Protein AF-A0A0N4XBX4-F1 (afdb_monomer_lite)

Sequence (163 aa):
MTNAFLPALDTFTIPQGIEALGGVIHEIDYRSVRGVTWKLLPQHIQHAVDSEFIAHLPVVFFVLIIVERAVLIVHERENGSIAILDSHSHVQGKKGAVIAISHIANLRQFCSFICQNLFSEVYKMAPEQMLFEISCIQYCGPEKSNEVETNTVKAHVRSQPSF

Organism: Haemonchus placei (NCBI:txid6290)

Secondary structure (DSSP, 8-state):
-----PPP-----HHHHHHTTTTSEEEEEEEEEES-HHHHHHHHHHHHHT-GGGTT-SEEEEEEEETTEEEEEEEESSS-EEEEEE-S-BTTTTB--EEEEEEGGGHHHHHHHHHHHT-GGGGGS-TTT-EEEEEEEEE--SS--S------------PPPP-

Structure (mmCIF, N/CA/C/O backbone):
data_AF-A0A0N4XBX4-F1
#
_entry.id   AF-A0A0N4XBX4-F1
#
loop_
_atom_site.group_PDB
_atom_site.id
_atom_site.type_symbol
_atom_site.label_atom_id
_atom_site.label_alt_id
_atom_site.label_comp_id
_atom_site.label_asym_id
_atom_site.label_entity_id
_atom_site.label_seq_id
_atom_site.pdbx_PDB_ins_code
_atom_site.Cartn_x
_atom_site.Cartn_y
_atom_site.Cartn_z
_atom_site.occupancy
_atom_site.B_iso_or_equiv
_atom_site.auth_seq_id
_atom_site.auth_comp_id
_atom_site.auth_asym_id
_atom_site.auth_atom_id
_atom_site.pdbx_PDB_model_num
ATOM 1 N N . MET A 1 1 ? 4.148 -29.306 -33.749 1.00 37.16 1 MET A N 1
ATOM 2 C CA . MET A 1 1 ? 4.742 -28.023 -33.325 1.00 37.16 1 MET A CA 1
ATOM 3 C C . MET A 1 1 ? 3.887 -27.504 -32.195 1.00 37.16 1 MET A C 1
ATOM 5 O O . MET A 1 1 ? 2.670 -27.529 -32.298 1.00 37.16 1 MET A O 1
ATOM 9 N N . THR A 1 2 ? 4.540 -27.245 -31.076 1.00 36.84 2 THR A N 1
ATOM 10 C CA . THR A 1 2 ? 3.990 -27.067 -29.734 1.00 36.84 2 THR A CA 1
ATOM 11 C C . THR A 1 2 ? 3.118 -25.822 -29.631 1.00 36.84 2 THR A C 1
ATOM 13 O O . THR A 1 2 ? 3.599 -24.721 -29.889 1.00 36.84 2 THR A O 1
ATOM 16 N N . ASN A 1 3 ? 1.863 -26.007 -29.208 1.00 36.12 3 ASN A N 1
ATOM 17 C CA . ASN A 1 3 ? 1.038 -24.938 -28.651 1.00 36.12 3 ASN A CA 1
ATOM 18 C C . ASN A 1 3 ? 1.809 -24.321 -27.484 1.00 36.12 3 ASN A C 1
ATOM 20 O O . ASN A 1 3 ? 1.992 -24.965 -26.451 1.00 36.12 3 ASN A O 1
ATOM 24 N N . ALA A 1 4 ? 2.297 -23.099 -27.667 1.00 42.34 4 ALA A N 1
ATOM 25 C CA . ALA A 1 4 ? 2.757 -22.292 -26.558 1.00 42.34 4 ALA A CA 1
ATOM 26 C C . ALA A 1 4 ? 1.532 -22.026 -25.675 1.00 42.34 4 ALA A C 1
ATOM 28 O O . ALA A 1 4 ? 0.648 -21.258 -26.049 1.00 42.34 4 ALA A O 1
ATOM 29 N N . PHE A 1 5 ? 1.454 -22.713 -24.536 1.00 40.16 5 PHE A N 1
ATOM 30 C CA . PHE A 1 5 ? 0.641 -22.261 -23.415 1.00 40.16 5 PHE A CA 1
ATOM 31 C C . PHE A 1 5 ? 1.188 -20.883 -23.031 1.00 40.16 5 PHE A C 1
ATOM 33 O O . PHE A 1 5 ? 2.203 -20.778 -22.347 1.00 40.16 5 PHE A O 1
ATOM 40 N N . LEU A 1 6 ? 0.560 -19.825 -23.536 1.00 37.94 6 LEU A N 1
ATOM 41 C CA . LEU A 1 6 ? 0.585 -18.543 -22.854 1.00 37.94 6 LEU A CA 1
ATOM 42 C C . LEU A 1 6 ? -0.211 -18.785 -21.566 1.00 37.94 6 LEU A C 1
ATOM 44 O O . LEU A 1 6 ? -1.384 -19.151 -21.679 1.00 37.94 6 LEU A O 1
ATOM 48 N N . PRO A 1 7 ? 0.380 -18.668 -20.362 1.00 39.28 7 PRO A N 1
ATOM 49 C CA . PRO A 1 7 ? -0.444 -18.548 -19.172 1.00 39.28 7 PRO A CA 1
ATOM 50 C C . PRO A 1 7 ? -1.370 -17.362 -19.437 1.00 39.28 7 PRO A C 1
ATOM 52 O O . PRO A 1 7 ? -0.896 -16.287 -19.819 1.00 39.28 7 PRO A O 1
ATOM 55 N N . ALA A 1 8 ? -2.681 -17.571 -19.334 1.00 44.62 8 ALA A N 1
ATOM 56 C CA . ALA A 1 8 ? -3.595 -16.448 -19.280 1.00 44.62 8 ALA A CA 1
ATOM 57 C C . ALA A 1 8 ? -3.096 -15.521 -18.162 1.00 44.62 8 ALA A C 1
ATOM 59 O O . ALA A 1 8 ? -2.683 -15.997 -17.102 1.00 44.62 8 ALA A O 1
ATOM 60 N N . LEU A 1 9 ? -3.055 -14.218 -18.431 1.00 47.28 9 LEU A N 1
ATOM 61 C CA . LEU A 1 9 ? -2.848 -13.190 -17.416 1.00 47.28 9 LEU A CA 1
ATOM 62 C C . LEU A 1 9 ? -4.064 -13.219 -16.474 1.00 47.28 9 LEU A C 1
ATOM 64 O O . LEU A 1 9 ? -4.951 -12.379 -16.577 1.00 47.28 9 LEU A O 1
ATOM 68 N N . ASP A 1 10 ? -4.135 -14.223 -15.600 1.00 53.53 10 ASP A N 1
ATOM 69 C CA . ASP A 1 10 ? -5.186 -14.410 -14.595 1.00 53.53 10 ASP A CA 1
ATOM 70 C C . ASP A 1 10 ? -4.916 -13.499 -13.390 1.00 53.53 10 ASP A C 1
ATOM 72 O O . ASP A 1 10 ? -4.806 -13.941 -12.247 1.00 53.53 10 ASP A O 1
ATOM 76 N N . THR A 1 11 ? -4.777 -12.198 -13.643 1.00 60.03 11 THR A N 1
ATOM 77 C CA . THR A 1 11 ? -4.704 -11.200 -12.573 1.00 60.03 11 THR A CA 1
ATOM 78 C C . THR A 1 11 ? -5.827 -10.200 -12.733 1.00 60.03 11 THR A C 1
ATOM 80 O O . THR A 1 11 ? -5.845 -9.401 -13.668 1.00 60.03 11 THR A O 1
ATOM 83 N N . PHE A 1 12 ? -6.778 -10.277 -11.807 1.00 74.81 12 PHE A N 1
ATOM 84 C CA . PHE A 1 12 ? -7.867 -9.322 -11.659 1.00 74.81 12 PHE A CA 1
ATOM 85 C C . PHE A 1 12 ? -7.338 -8.003 -11.081 1.00 74.81 12 PHE A C 1
ATOM 87 O O . PHE A 1 12 ? -6.390 -7.998 -10.291 1.00 74.81 12 PHE A O 1
ATOM 94 N N . THR A 1 13 ? -7.966 -6.887 -11.449 1.00 82.00 13 THR A N 1
ATOM 95 C CA . THR A 1 13 ? -7.748 -5.603 -10.765 1.00 82.00 13 THR A CA 1
ATOM 96 C C . THR A 1 13 ? -8.310 -5.663 -9.344 1.00 82.00 13 THR A C 1
ATOM 98 O O . THR A 1 13 ? -9.137 -6.527 -9.029 1.00 82.00 13 THR A O 1
ATOM 101 N N . ILE A 1 14 ? -7.902 -4.739 -8.468 1.00 81.69 14 ILE A N 1
ATOM 102 C CA . ILE A 1 14 ? -8.433 -4.734 -7.093 1.00 81.69 14 ILE A CA 1
ATOM 103 C C . ILE A 1 14 ? -9.971 -4.606 -7.068 1.00 81.69 14 ILE A C 1
ATOM 105 O O . ILE A 1 14 ? -10.601 -5.427 -6.397 1.00 81.69 14 ILE A O 1
ATOM 109 N N . PRO A 1 15 ? -10.601 -3.685 -7.829 1.00 82.19 15 PRO A N 1
ATOM 110 C CA . PRO A 1 15 ? -12.058 -3.565 -7.842 1.00 82.19 15 PRO A CA 1
ATOM 111 C C . PRO A 1 15 ? -12.761 -4.852 -8.288 1.00 82.19 15 PRO A C 1
ATOM 113 O O . PRO A 1 15 ? -13.751 -5.247 -7.680 1.00 82.19 15 PRO A O 1
ATOM 116 N N . GLN A 1 16 ? -12.214 -5.556 -9.288 1.00 83.56 16 GLN A N 1
ATOM 117 C CA . GLN A 1 16 ? -12.746 -6.849 -9.741 1.00 83.56 16 GLN A CA 1
ATOM 118 C C . GLN A 1 16 ? -12.657 -7.918 -8.643 1.00 83.56 16 GLN A C 1
ATOM 120 O O . GLN A 1 16 ? -13.590 -8.696 -8.451 1.00 83.56 16 GLN A O 1
ATOM 125 N N . GLY A 1 17 ? -11.546 -7.946 -7.900 1.00 80.75 17 GLY A N 1
ATOM 126 C CA . GLY A 1 17 ? -11.378 -8.844 -6.759 1.00 80.75 17 GLY A CA 1
ATOM 127 C C . GLY A 1 17 ? -12.363 -8.554 -5.623 1.00 80.75 17 GLY A C 1
ATOM 128 O O . GLY A 1 17 ? -12.877 -9.487 -5.015 1.00 80.75 17 GLY A O 1
ATOM 129 N N . ILE A 1 18 ? -12.658 -7.278 -5.356 1.00 83.38 18 ILE A N 1
ATOM 130 C CA . ILE A 1 18 ? -13.618 -6.864 -4.321 1.00 83.38 18 ILE A CA 1
ATOM 131 C C . ILE A 1 18 ? -15.060 -7.172 -4.740 1.00 83.38 18 ILE A C 1
ATOM 133 O O . ILE A 1 18 ? -15.831 -7.670 -3.922 1.00 83.38 18 ILE A O 1
ATOM 137 N N . GLU A 1 19 ? -15.428 -6.938 -6.002 1.00 84.00 19 GLU A N 1
ATOM 138 C CA . GLU A 1 19 ? -16.769 -7.242 -6.525 1.00 84.00 19 GLU A CA 1
ATOM 139 C C . GLU A 1 19 ? -17.124 -8.728 -6.353 1.00 84.00 19 GLU A C 1
ATOM 141 O O . GLU A 1 19 ? -18.235 -9.065 -5.937 1.00 84.00 19 GLU A O 1
ATOM 146 N N . ALA A 1 20 ? -16.151 -9.621 -6.562 1.00 81.81 20 ALA A N 1
ATOM 147 C CA . ALA A 1 20 ? -16.320 -11.060 -6.365 1.00 81.81 20 ALA A CA 1
ATOM 148 C C . ALA A 1 20 ? -16.649 -11.460 -4.911 1.00 81.81 20 ALA A C 1
ATOM 150 O O . ALA A 1 20 ? -17.139 -12.565 -4.680 1.00 81.81 20 ALA A O 1
ATOM 151 N N . LEU A 1 21 ? -16.398 -10.582 -3.933 1.00 80.69 21 LEU A N 1
ATOM 152 C CA . LEU A 1 21 ? -16.687 -10.825 -2.517 1.00 80.69 21 LEU A CA 1
ATOM 153 C C . LEU A 1 21 ? -18.113 -10.435 -2.108 1.00 80.69 21 LEU A C 1
ATOM 155 O O . LEU A 1 21 ? -18.441 -10.563 -0.930 1.00 80.69 21 LEU A O 1
ATOM 159 N N . GLY A 1 22 ? -18.948 -9.958 -3.040 1.00 75.50 22 GLY A N 1
ATOM 160 C CA . GLY A 1 22 ? -20.372 -9.713 -2.796 1.00 75.50 22 GLY A CA 1
ATOM 161 C C . GLY A 1 22 ? -20.615 -8.752 -1.632 1.00 75.50 22 GLY A C 1
ATOM 162 O O . GLY A 1 22 ? -21.231 -9.121 -0.647 1.00 75.50 22 GLY A O 1
ATOM 163 N N . GLY A 1 23 ? -20.040 -7.546 -1.668 1.00 75.44 23 GLY A N 1
ATOM 164 C CA . GLY A 1 23 ? -20.371 -6.478 -0.708 1.00 75.44 23 GLY A CA 1
ATOM 165 C C . GLY A 1 23 ? -19.858 -6.645 0.731 1.00 75.44 23 GLY A C 1
ATOM 166 O O . GLY A 1 23 ? -20.043 -5.744 1.547 1.00 75.44 23 GLY A O 1
ATOM 167 N N . VAL A 1 24 ? -19.172 -7.746 1.052 1.00 83.50 24 VAL A N 1
ATOM 168 C CA . VAL A 1 24 ? -18.565 -7.996 2.376 1.00 83.50 24 VAL A CA 1
ATOM 169 C C . VAL A 1 24 ? -17.374 -7.066 2.654 1.00 83.50 24 VAL A C 1
ATOM 171 O O . VAL A 1 24 ? -17.080 -6.718 3.803 1.00 83.50 24 VAL A O 1
ATOM 174 N N . ILE A 1 25 ? -16.679 -6.647 1.595 1.00 85.56 25 ILE A N 1
ATOM 175 C CA . ILE A 1 25 ? -15.609 -5.651 1.640 1.00 85.56 25 ILE A CA 1
ATOM 176 C C . ILE A 1 25 ? -16.067 -4.418 0.870 1.00 85.56 25 ILE A C 1
ATOM 178 O O . ILE A 1 25 ? -16.468 -4.515 -0.288 1.00 85.56 25 ILE A O 1
ATOM 182 N N . HIS A 1 26 ? -15.976 -3.259 1.511 1.00 85.56 26 HIS A N 1
ATOM 183 C CA . HIS A 1 26 ? -16.219 -1.971 0.887 1.00 85.56 26 HIS A CA 1
ATOM 184 C C . HIS A 1 26 ? -14.895 -1.315 0.494 1.00 85.56 26 HIS A C 1
ATOM 186 O O . HIS A 1 26 ? -13.995 -1.145 1.323 1.00 85.56 26 HIS A O 1
ATOM 192 N N . GLU A 1 27 ? -14.790 -0.932 -0.774 1.00 89.12 27 GLU A N 1
ATOM 193 C CA . GLU A 1 27 ? -13.704 -0.106 -1.290 1.00 89.12 27 GLU A CA 1
ATOM 194 C C . GLU A 1 27 ? -13.978 1.364 -0.951 1.00 89.12 27 GLU A C 1
ATOM 196 O O . GLU A 1 27 ? -14.969 1.942 -1.389 1.00 89.12 27 GLU A O 1
ATOM 201 N N . ILE A 1 28 ? -13.110 1.967 -0.138 1.00 89.81 28 ILE A N 1
ATOM 202 C CA . ILE A 1 28 ? -13.220 3.374 0.263 1.00 89.81 28 ILE A CA 1
ATOM 203 C C . ILE A 1 28 ? -12.626 4.281 -0.816 1.00 89.81 28 ILE A C 1
ATOM 205 O O . ILE A 1 28 ? -13.229 5.287 -1.182 1.00 89.81 28 ILE A O 1
ATOM 209 N N . ASP A 1 29 ? -11.426 3.951 -1.294 1.00 90.06 29 ASP A N 1
ATOM 210 C CA . ASP A 1 29 ? -10.751 4.708 -2.347 1.00 90.06 29 ASP A CA 1
ATOM 211 C C . ASP A 1 29 ? -9.845 3.790 -3.159 1.00 90.06 29 ASP A C 1
ATOM 213 O O . ASP A 1 29 ? -9.055 3.040 -2.587 1.00 90.06 29 ASP A O 1
ATOM 217 N N . TYR A 1 30 ? -9.921 3.903 -4.482 1.00 93.38 30 TYR A N 1
ATOM 218 C CA . TYR A 1 30 ? -9.086 3.169 -5.425 1.00 93.38 30 TYR A CA 1
ATOM 219 C C . TYR A 1 30 ? -8.256 4.112 -6.283 1.00 93.38 30 TYR A C 1
ATOM 221 O O . TYR A 1 30 ? -8.731 5.140 -6.788 1.00 93.38 30 TYR A O 1
ATOM 229 N N . ARG A 1 31 ? -6.999 3.731 -6.503 1.00 94.12 31 ARG A N 1
ATOM 230 C CA . ARG A 1 31 ? -6.080 4.426 -7.399 1.00 94.12 31 ARG A CA 1
ATOM 231 C C . ARG A 1 31 ? -5.296 3.428 -8.237 1.00 94.12 31 ARG A C 1
ATOM 233 O O . ARG A 1 31 ? -4.606 2.564 -7.706 1.00 94.12 31 ARG A O 1
ATOM 240 N N . SER A 1 32 ? -5.327 3.636 -9.550 1.00 94.75 32 SER A N 1
ATOM 241 C CA . SER A 1 32 ? -4.378 3.053 -10.501 1.00 94.75 32 SER A CA 1
ATOM 242 C C . SER A 1 32 ? -3.362 4.128 -10.882 1.00 94.75 32 SER A C 1
ATOM 244 O O . SER A 1 32 ? -3.733 5.191 -11.386 1.00 94.75 32 SER A O 1
ATOM 246 N N . VAL A 1 33 ? -2.086 3.898 -10.578 1.00 95.69 33 VAL A N 1
ATOM 247 C CA . VAL A 1 33 ? -1.049 4.936 -10.586 1.00 95.69 33 VAL A CA 1
ATOM 248 C C . VAL A 1 33 ? 0.093 4.541 -11.509 1.00 95.69 33 VAL A C 1
ATOM 250 O O . VAL A 1 33 ? 0.704 3.485 -11.349 1.00 95.69 33 VAL A O 1
ATOM 253 N N . ARG A 1 34 ? 0.423 5.430 -12.451 1.00 94.75 34 ARG A N 1
ATOM 254 C CA . ARG A 1 34 ? 1.575 5.293 -13.352 1.00 94.75 34 ARG A CA 1
ATOM 255 C C . ARG A 1 34 ? 2.734 6.179 -12.919 1.00 94.75 34 ARG A C 1
ATOM 257 O O . ARG A 1 34 ? 2.525 7.305 -12.470 1.00 94.75 34 ARG A O 1
ATOM 264 N N . GLY A 1 35 ? 3.953 5.693 -13.127 1.00 94.31 35 GLY A N 1
ATOM 265 C CA . GLY A 1 35 ? 5.188 6.415 -12.833 1.00 94.31 35 GLY A CA 1
ATOM 266 C C . GLY A 1 35 ? 6.020 5.748 -11.744 1.00 94.31 35 GLY A C 1
ATOM 267 O O . GLY A 1 35 ? 5.769 4.620 -11.340 1.00 94.31 35 GLY A O 1
ATOM 268 N N . VAL A 1 36 ? 7.040 6.459 -11.260 1.00 95.94 36 VAL A N 1
ATOM 269 C CA . VAL A 1 36 ? 8.075 5.884 -10.387 1.00 95.94 36 VAL A CA 1
ATOM 270 C C . VAL A 1 36 ? 7.495 5.370 -9.059 1.00 95.94 36 VAL A C 1
ATOM 272 O O . VAL A 1 36 ? 7.279 6.150 -8.127 1.00 95.94 36 VAL A O 1
ATOM 275 N N . THR A 1 37 ? 7.304 4.050 -8.952 1.00 95.06 37 THR A N 1
ATOM 276 C CA . THR A 1 37 ? 6.562 3.389 -7.862 1.00 95.06 37 THR A CA 1
ATOM 277 C C . THR A 1 37 ? 7.075 3.762 -6.475 1.00 95.06 37 THR A C 1
ATOM 279 O O . THR A 1 37 ? 6.307 4.228 -5.639 1.00 95.06 37 THR A O 1
ATOM 282 N N . TRP A 1 38 ? 8.385 3.664 -6.228 1.00 94.62 38 TRP A N 1
ATOM 283 C CA . TRP A 1 38 ? 8.965 3.957 -4.907 1.00 94.62 38 TRP A CA 1
ATOM 284 C C . TRP A 1 38 ? 8.884 5.438 -4.501 1.00 94.62 38 TRP A C 1
ATOM 286 O O . TRP A 1 38 ? 9.087 5.766 -3.333 1.00 94.62 38 TRP A O 1
ATOM 296 N N . LYS A 1 39 ? 8.589 6.346 -5.442 1.00 95.31 39 LYS A N 1
ATOM 297 C CA . LYS A 1 39 ? 8.327 7.762 -5.145 1.00 95.31 3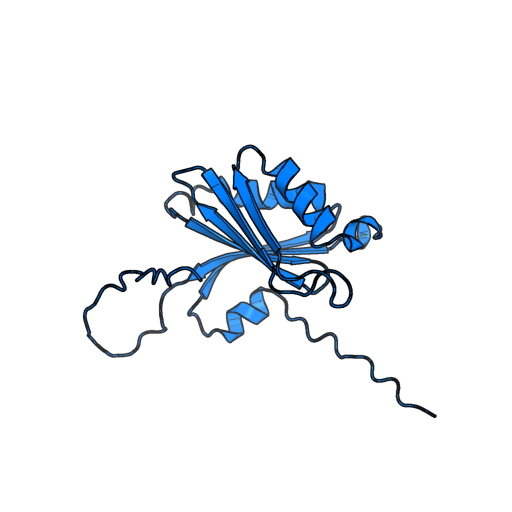9 LYS A CA 1
ATOM 298 C C . LYS A 1 39 ? 6.846 8.023 -4.884 1.00 95.31 39 LYS A C 1
ATOM 300 O O . LYS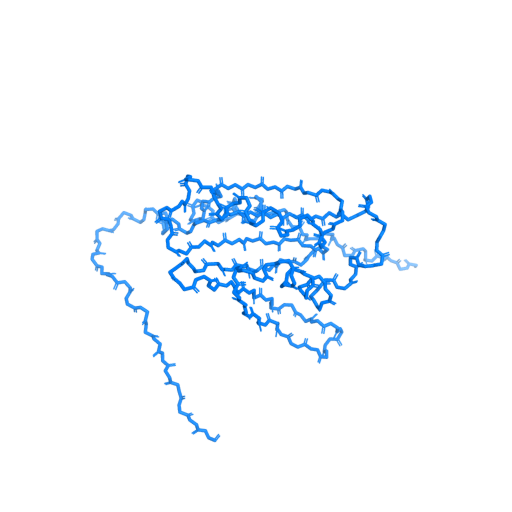 A 1 39 ? 6.527 8.807 -3.994 1.00 95.31 39 LYS A O 1
ATOM 305 N N . LEU A 1 40 ? 5.967 7.391 -5.661 1.00 97.31 40 LEU A N 1
ATOM 306 C CA . LEU A 1 40 ? 4.529 7.663 -5.655 1.00 97.31 40 LEU A CA 1
ATOM 307 C C . LEU A 1 40 ? 3.769 6.850 -4.602 1.00 97.31 40 LEU A C 1
ATOM 309 O O . LEU A 1 40 ? 2.843 7.383 -3.996 1.00 97.31 40 LEU A O 1
ATOM 313 N N . LEU A 1 41 ? 4.167 5.606 -4.333 1.00 97.12 41 LEU A N 1
ATOM 314 C CA . LEU A 1 41 ? 3.534 4.747 -3.327 1.00 97.12 41 LEU A CA 1
ATOM 315 C C . LEU A 1 41 ? 3.434 5.401 -1.933 1.00 97.12 41 LEU A C 1
ATOM 317 O O . LEU A 1 41 ? 2.321 5.479 -1.412 1.00 97.12 41 LEU A O 1
ATOM 321 N N . PRO A 1 42 ? 4.521 5.939 -1.332 1.00 97.56 42 PRO A N 1
ATOM 322 C CA . PRO A 1 42 ? 4.414 6.569 -0.017 1.00 97.56 42 PRO A CA 1
ATOM 323 C C . PRO A 1 42 ? 3.496 7.797 -0.028 1.00 97.56 42 PRO A C 1
ATOM 325 O O . PRO A 1 42 ? 2.852 8.068 0.974 1.00 97.56 42 PRO A O 1
ATOM 328 N N . GLN A 1 43 ? 3.401 8.528 -1.145 1.00 97.12 43 GLN A N 1
ATOM 329 C CA . GLN A 1 43 ? 2.504 9.686 -1.250 1.00 97.12 43 GLN A CA 1
ATOM 330 C C . GLN A 1 43 ? 1.037 9.257 -1.219 1.00 97.12 43 GLN A C 1
ATOM 332 O O . GLN A 1 43 ? 0.240 9.865 -0.517 1.00 97.12 43 GLN A O 1
ATOM 337 N N . HIS A 1 44 ? 0.690 8.188 -1.939 1.00 97.12 44 HIS A N 1
ATOM 338 C CA . HIS A 1 44 ? -0.685 7.689 -1.987 1.00 97.12 44 HIS A CA 1
ATOM 339 C C . HIS A 1 44 ? -1.122 7.096 -0.645 1.00 97.12 44 HIS A C 1
ATOM 341 O O . HIS A 1 44 ? -2.231 7.373 -0.199 1.00 97.12 44 HIS A O 1
ATOM 347 N N . ILE A 1 45 ? -0.236 6.356 0.034 1.00 96.88 45 ILE A N 1
ATOM 348 C CA . ILE A 1 45 ? -0.506 5.871 1.395 1.00 96.88 45 ILE A CA 1
ATOM 349 C C . ILE A 1 45 ? -0.686 7.059 2.348 1.00 96.88 45 ILE A C 1
ATOM 351 O O . ILE A 1 45 ? -1.673 7.104 3.075 1.00 96.88 45 ILE A O 1
ATOM 355 N N . GLN A 1 46 ? 0.221 8.041 2.316 1.00 96.31 46 GLN A N 1
ATOM 356 C CA . GLN A 1 46 ? 0.149 9.206 3.199 1.00 96.31 46 GLN A CA 1
ATOM 357 C C . GLN A 1 46 ? -1.140 10.009 2.983 1.00 96.31 46 GLN A C 1
ATOM 359 O O . GLN A 1 46 ? -1.828 10.314 3.948 1.00 96.31 46 GLN A O 1
ATOM 364 N N . HIS A 1 47 ? -1.518 10.288 1.731 1.00 94.50 47 HIS A N 1
ATOM 365 C CA . HIS A 1 47 ? -2.754 11.013 1.424 1.00 94.50 47 HIS A CA 1
ATOM 366 C C . HIS A 1 47 ? -4.006 10.291 1.929 1.00 94.50 47 HIS A C 1
ATOM 368 O O . HIS A 1 47 ? -4.927 10.941 2.414 1.00 94.50 47 HIS A O 1
ATOM 374 N N . ALA A 1 48 ? -4.051 8.960 1.828 1.00 93.00 48 ALA A N 1
ATOM 375 C CA . ALA A 1 48 ? -5.162 8.195 2.377 1.00 93.00 48 ALA A CA 1
ATOM 376 C C . ALA A 1 48 ? -5.169 8.255 3.912 1.00 93.00 48 ALA A C 1
ATOM 378 O O . ALA A 1 48 ? -6.203 8.536 4.509 1.00 93.00 48 ALA A O 1
ATOM 379 N N . VAL A 1 49 ? -4.016 8.057 4.557 1.00 93.44 49 VAL A N 1
ATOM 380 C CA . VAL A 1 49 ? -3.884 8.115 6.023 1.00 93.44 49 VAL A CA 1
ATOM 381 C C . VAL A 1 49 ? -4.260 9.493 6.580 1.00 93.44 49 VAL A C 1
ATOM 383 O O . VAL A 1 49 ? -4.928 9.553 7.613 1.00 93.44 49 VAL A O 1
ATOM 386 N N . ASP A 1 50 ? -3.905 10.577 5.893 1.00 93.81 50 ASP A N 1
ATOM 387 C CA . ASP A 1 50 ? -4.202 11.956 6.308 1.00 93.81 50 ASP A CA 1
ATOM 388 C C . ASP A 1 50 ? -5.640 12.396 5.980 1.00 93.81 50 ASP A C 1
ATOM 390 O O . ASP A 1 50 ? -6.059 13.491 6.352 1.00 93.81 50 ASP A O 1
ATOM 394 N N . SER A 1 5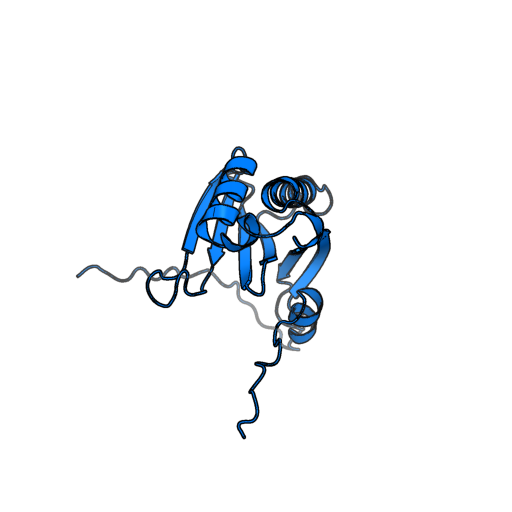1 ? -6.415 11.559 5.288 1.00 92.94 51 SER A N 1
ATOM 395 C CA . SER A 1 51 ? -7.783 11.881 4.893 1.00 92.94 51 SER A CA 1
ATOM 396 C C . SER A 1 51 ? -8.724 11.951 6.098 1.00 92.94 51 SER A C 1
ATOM 398 O O . SER A 1 51 ? -8.911 10.972 6.829 1.00 92.94 51 SER A O 1
ATOM 400 N N . GLU A 1 52 ? -9.399 13.093 6.258 1.00 92.06 52 GLU A N 1
ATOM 401 C CA . GLU A 1 52 ? -10.390 13.320 7.320 1.00 92.06 52 GLU A CA 1
ATOM 402 C C . GLU A 1 52 ? -11.567 12.332 7.245 1.00 92.06 52 GLU A C 1
ATOM 404 O O . GLU A 1 52 ? -12.123 11.944 8.274 1.00 92.06 52 GLU A O 1
ATOM 409 N N . PHE A 1 53 ? -11.901 11.845 6.044 1.00 88.69 53 PHE A N 1
ATOM 410 C CA . PHE A 1 53 ? -12.996 10.895 5.821 1.00 88.69 53 PHE A CA 1
ATOM 411 C C . PHE A 1 53 ? -12.783 9.550 6.525 1.00 88.69 53 PHE A C 1
ATOM 413 O O . PHE A 1 53 ? -13.754 8.914 6.930 1.00 88.69 53 PHE A O 1
ATOM 420 N N . ILE A 1 54 ? -11.526 9.132 6.714 1.00 90.12 54 ILE A N 1
ATOM 421 C CA . ILE A 1 54 ? -11.168 7.869 7.379 1.00 90.12 54 ILE A CA 1
ATOM 422 C C . ILE A 1 54 ? -10.358 8.074 8.663 1.00 90.12 54 ILE A C 1
ATOM 424 O O . ILE A 1 54 ? -9.774 7.126 9.193 1.00 90.12 54 ILE A O 1
ATOM 428 N N . ALA A 1 55 ? -10.313 9.301 9.187 1.00 90.94 55 ALA A N 1
ATOM 429 C CA . ALA A 1 55 ? -9.585 9.621 10.415 1.00 90.94 55 ALA A CA 1
ATOM 430 C C . ALA A 1 55 ? -10.155 8.899 11.649 1.00 90.94 55 ALA A C 1
ATOM 432 O O . ALA A 1 55 ? -9.433 8.634 12.605 1.00 90.94 55 ALA A O 1
ATOM 433 N N . HIS A 1 56 ? -11.442 8.543 11.611 1.00 91.31 56 HIS A N 1
ATOM 434 C CA . HIS A 1 56 ? -12.131 7.814 12.675 1.00 91.31 56 HIS A CA 1
ATOM 435 C C . HIS A 1 56 ? -11.820 6.306 12.698 1.00 91.31 56 HIS A C 1
ATOM 437 O O . HIS A 1 56 ? -12.176 5.631 13.663 1.00 91.31 56 HIS A O 1
ATOM 443 N N . LEU A 1 57 ? -11.187 5.758 11.652 1.00 91.69 57 LEU A N 1
ATOM 444 C CA . LEU A 1 57 ? -10.843 4.338 11.586 1.00 91.69 57 LEU A CA 1
ATOM 445 C C . LEU A 1 57 ? -9.532 4.082 12.351 1.00 91.69 57 LEU A C 1
ATOM 447 O O . LEU A 1 57 ? -8.502 4.622 11.941 1.00 91.69 57 LEU A O 1
ATOM 451 N N . PRO A 1 58 ? -9.525 3.251 13.414 1.00 93.00 58 PRO A N 1
ATOM 452 C CA . PRO A 1 58 ? -8.314 2.983 14.199 1.00 93.00 58 PRO A CA 1
ATOM 453 C C . PRO A 1 58 ? -7.273 2.176 13.412 1.00 93.00 58 PRO A C 1
ATOM 455 O O . PRO A 1 58 ? -6.071 2.335 13.613 1.00 93.00 58 PRO A O 1
ATOM 458 N N . VAL A 1 59 ? -7.738 1.337 12.484 1.00 94.69 59 VAL A N 1
ATOM 459 C CA . VAL A 1 59 ? -6.901 0.534 11.593 1.00 94.69 59 VAL A CA 1
ATOM 460 C C . VAL A 1 59 ? -7.342 0.773 10.157 1.00 94.69 59 VAL A C 1
ATOM 462 O O . VAL A 1 59 ? -8.533 0.704 9.852 1.00 94.69 59 VAL A O 1
ATOM 465 N N . VAL A 1 60 ? -6.380 1.042 9.280 1.00 95.44 60 VAL A N 1
ATOM 466 C CA . VAL A 1 60 ? -6.592 1.258 7.847 1.00 95.44 60 VAL A CA 1
ATOM 467 C C . VAL A 1 60 ? -5.946 0.115 7.073 1.00 95.44 60 VAL A C 1
ATOM 469 O O . VAL A 1 60 ? -4.774 -0.204 7.287 1.00 95.44 60 VAL A O 1
ATOM 472 N N . PHE A 1 61 ? -6.706 -0.497 6.169 1.00 96.25 61 PHE A N 1
ATOM 473 C CA . PHE A 1 61 ? -6.255 -1.611 5.342 1.00 96.25 61 PHE A CA 1
ATOM 474 C C . PHE A 1 61 ? -6.100 -1.157 3.896 1.00 96.25 61 PHE A C 1
ATOM 476 O O . PHE A 1 61 ? -7.004 -0.539 3.336 1.00 96.25 61 PHE A O 1
ATOM 483 N N . PHE A 1 62 ? -4.975 -1.513 3.285 1.00 96.75 62 PHE A N 1
ATOM 484 C CA . PHE A 1 62 ? -4.727 -1.292 1.871 1.00 96.75 62 PHE A CA 1
ATOM 485 C C . PHE A 1 62 ? -4.425 -2.603 1.163 1.00 96.75 62 PHE A C 1
ATOM 487 O O . PHE A 1 62 ? -3.563 -3.366 1.600 1.00 96.75 62 PHE A O 1
ATOM 494 N N . VAL A 1 63 ? -5.067 -2.819 0.024 1.00 95.38 63 VAL A N 1
ATOM 495 C CA . VAL A 1 63 ? -4.635 -3.817 -0.954 1.00 95.38 63 VAL A CA 1
ATOM 496 C C . VAL A 1 63 ? -3.745 -3.106 -1.961 1.00 95.38 63 VAL A C 1
ATOM 498 O O . VAL A 1 63 ? -4.113 -2.052 -2.472 1.00 95.38 63 VAL A O 1
ATOM 501 N N . LEU A 1 64 ? -2.568 -3.662 -2.228 1.00 95.75 64 LEU A N 1
ATOM 502 C CA . LEU A 1 64 ? -1.612 -3.139 -3.200 1.00 95.75 64 LEU A CA 1
ATOM 503 C C . LEU A 1 64 ? -1.310 -4.227 -4.231 1.00 95.75 64 LEU A C 1
ATOM 505 O O . LEU A 1 64 ? -0.903 -5.321 -3.850 1.00 95.75 64 LEU A O 1
ATOM 509 N N . ILE A 1 65 ? -1.464 -3.918 -5.519 1.00 93.25 65 ILE A N 1
ATOM 510 C CA . ILE A 1 65 ? -1.045 -4.787 -6.624 1.00 93.25 65 ILE A CA 1
ATOM 511 C C . ILE A 1 65 ? 0.106 -4.129 -7.383 1.00 93.25 65 ILE A C 1
ATOM 513 O O . ILE A 1 65 ? -0.023 -3.018 -7.901 1.00 93.25 65 ILE A O 1
ATOM 517 N N . ILE A 1 66 ? 1.235 -4.837 -7.470 1.00 91.88 66 ILE A N 1
ATOM 518 C CA . ILE A 1 66 ? 2.413 -4.451 -8.257 1.00 91.88 66 ILE A CA 1
ATOM 519 C C . ILE A 1 66 ? 2.932 -5.682 -8.999 1.00 91.88 66 ILE A C 1
ATOM 521 O O . ILE A 1 66 ? 3.277 -6.681 -8.367 1.00 91.88 66 ILE A O 1
ATOM 525 N N . VAL A 1 67 ? 3.066 -5.588 -10.329 1.00 85.56 67 VAL A N 1
ATOM 526 C CA . VAL A 1 67 ? 3.568 -6.682 -11.189 1.00 85.56 67 VAL A CA 1
ATOM 527 C C . VAL A 1 67 ? 2.889 -8.004 -10.815 1.00 85.56 67 VAL A C 1
ATOM 529 O O . VAL A 1 67 ? 3.545 -8.950 -10.385 1.00 85.56 67 VAL A O 1
ATOM 532 N N . GLU A 1 68 ? 1.556 -8.003 -10.874 1.00 83.31 68 GLU A N 1
ATOM 533 C CA . GLU A 1 68 ? 0.697 -9.182 -10.670 1.00 83.31 68 GLU A CA 1
ATOM 534 C C . GLU A 1 68 ? 0.695 -9.780 -9.251 1.00 83.31 68 GLU A C 1
ATOM 536 O O . GLU A 1 68 ? 0.011 -10.765 -8.992 1.00 83.31 68 GLU A O 1
ATOM 541 N N . ARG A 1 69 ? 1.410 -9.180 -8.295 1.00 86.62 69 ARG A N 1
ATOM 542 C CA . ARG A 1 69 ? 1.415 -9.621 -6.895 1.00 86.62 69 ARG A CA 1
ATOM 543 C C . ARG A 1 69 ? 0.567 -8.695 -6.045 1.00 86.62 69 ARG A C 1
ATOM 545 O O . ARG A 1 69 ? 0.823 -7.490 -6.005 1.00 86.62 69 ARG A O 1
ATOM 552 N N . ALA A 1 70 ? -0.400 -9.284 -5.351 1.00 90.12 70 ALA A N 1
ATOM 553 C CA . ALA A 1 70 ? -1.227 -8.609 -4.364 1.00 90.12 70 ALA A CA 1
ATOM 554 C C . ALA A 1 70 ? -0.625 -8.756 -2.960 1.00 90.12 70 ALA A C 1
ATOM 556 O O . ALA A 1 70 ? -0.291 -9.861 -2.532 1.00 90.12 70 ALA A O 1
ATOM 557 N N . VAL A 1 71 ? -0.523 -7.646 -2.236 1.00 93.62 71 VAL A N 1
ATOM 558 C CA . VAL A 1 71 ? -0.062 -7.602 -0.844 1.00 93.62 71 VAL A CA 1
ATOM 559 C C . VAL A 1 71 ? -1.030 -6.795 0.005 1.00 93.62 71 VAL A C 1
ATOM 561 O O . VAL A 1 71 ? -1.706 -5.889 -0.491 1.00 93.62 71 VAL A O 1
ATOM 564 N N . LEU A 1 72 ? -1.077 -7.115 1.296 1.00 95.44 72 LEU A N 1
ATOM 565 C CA . LEU A 1 72 ? -1.867 -6.373 2.271 1.00 95.44 72 LEU A CA 1
ATOM 566 C C . LEU A 1 72 ? -0.949 -5.437 3.054 1.00 95.44 72 LEU A C 1
ATOM 568 O O . LEU A 1 72 ? 0.043 -5.880 3.632 1.00 95.44 72 LEU A O 1
ATOM 572 N N . ILE A 1 73 ? -1.302 -4.158 3.112 1.00 97.12 73 ILE A N 1
ATOM 573 C CA . ILE A 1 73 ? -0.685 -3.184 4.011 1.00 97.12 73 ILE A CA 1
ATOM 574 C C . ILE A 1 73 ? -1.703 -2.822 5.088 1.00 97.12 73 ILE A C 1
ATOM 576 O O . ILE A 1 73 ? -2.871 -2.572 4.797 1.00 97.12 73 ILE A O 1
ATOM 580 N N . VAL A 1 74 ? -1.260 -2.785 6.339 1.00 97.06 74 VAL A N 1
ATOM 581 C CA . VAL A 1 74 ? -2.099 -2.463 7.496 1.00 97.06 74 VAL A CA 1
ATOM 582 C C . VAL A 1 74 ? -1.451 -1.322 8.259 1.00 97.06 74 VAL A C 1
ATOM 584 O O . VAL A 1 74 ? -0.293 -1.431 8.651 1.00 97.06 74 VAL A O 1
ATOM 587 N N . HIS A 1 75 ? -2.184 -0.238 8.477 1.00 97.38 75 HIS A N 1
ATOM 588 C CA . HIS A 1 75 ? -1.751 0.873 9.313 1.00 97.38 75 HIS A CA 1
ATOM 589 C C . HIS A 1 75 ? -2.604 0.939 10.580 1.00 97.38 75 HIS A C 1
ATOM 591 O O . HIS A 1 75 ? -3.822 1.062 10.497 1.00 97.38 75 HIS A O 1
ATOM 597 N N . GLU A 1 76 ? -1.960 0.861 11.741 1.00 96.81 76 GLU A N 1
ATOM 598 C CA . GLU A 1 76 ? -2.567 1.059 13.057 1.00 96.81 76 GLU A CA 1
ATOM 599 C C . GLU A 1 76 ? -2.247 2.492 13.511 1.00 96.81 76 GLU A C 1
ATOM 601 O O . GLU A 1 76 ? -1.081 2.903 13.517 1.00 96.81 76 GLU A O 1
ATOM 606 N N . ARG A 1 77 ? -3.285 3.281 13.804 1.00 94.88 77 ARG A N 1
ATOM 607 C CA . ARG A 1 77 ? -3.133 4.720 14.052 1.00 94.88 77 ARG A CA 1
ATOM 608 C C . ARG A 1 77 ? -2.647 5.045 15.458 1.00 94.88 77 ARG A C 1
ATOM 610 O O . ARG A 1 77 ? -1.907 6.014 15.602 1.00 94.88 77 ARG A O 1
ATOM 617 N N . GLU A 1 78 ? -3.058 4.289 16.474 1.00 94.50 78 GLU A N 1
ATOM 618 C CA . GLU A 1 78 ? -2.790 4.592 17.885 1.00 94.50 78 GLU A CA 1
ATOM 619 C C . GLU A 1 78 ? -1.286 4.638 18.179 1.00 94.50 78 GLU A C 1
ATOM 621 O O . GLU A 1 78 ? -0.802 5.563 18.831 1.00 94.50 78 GLU A O 1
ATOM 626 N N . ASN A 1 79 ? -0.531 3.676 17.651 1.00 94.31 79 ASN A N 1
ATOM 627 C CA . ASN A 1 79 ? 0.917 3.574 17.823 1.00 94.31 79 ASN A CA 1
ATOM 628 C C . ASN A 1 79 ? 1.713 3.914 16.551 1.00 94.31 79 ASN A C 1
ATOM 630 O O . ASN A 1 79 ? 2.942 3.814 16.549 1.00 94.31 79 ASN A O 1
ATOM 634 N N . GLY A 1 80 ? 1.028 4.295 15.470 1.00 96.31 80 GLY A N 1
ATOM 635 C CA . GLY A 1 80 ? 1.642 4.701 14.210 1.00 96.31 80 GLY A CA 1
ATOM 636 C C . GLY A 1 80 ? 2.307 3.565 13.429 1.00 96.31 80 GLY A C 1
ATOM 637 O O . GLY A 1 80 ? 3.088 3.837 12.512 1.00 96.31 80 GLY A O 1
ATOM 638 N N . SER A 1 81 ? 2.049 2.300 13.766 1.00 97.88 81 SER A N 1
ATOM 639 C CA . SER A 1 81 ? 2.644 1.159 13.069 1.00 97.88 81 SER A CA 1
ATOM 640 C C . SER A 1 81 ? 2.076 1.004 11.666 1.00 97.88 81 SER A C 1
ATOM 642 O O . SER A 1 81 ? 0.889 1.204 11.412 1.00 97.88 81 SER A O 1
ATOM 644 N N . ILE A 1 82 ? 2.931 0.595 10.738 1.00 98.19 82 ILE A N 1
ATOM 645 C CA . ILE A 1 82 ? 2.539 0.170 9.399 1.00 98.19 82 ILE A CA 1
ATOM 646 C C . ILE A 1 82 ? 3.203 -1.167 9.091 1.00 98.19 82 ILE A C 1
ATOM 648 O O . ILE A 1 82 ? 4.413 -1.325 9.247 1.00 98.19 82 ILE A O 1
ATOM 652 N N . ALA A 1 83 ? 2.402 -2.138 8.680 1.00 97.06 83 ALA A N 1
ATOM 653 C CA . ALA A 1 83 ? 2.820 -3.494 8.380 1.00 97.06 83 ALA A CA 1
ATOM 654 C C . ALA A 1 83 ? 2.508 -3.839 6.925 1.00 97.06 83 ALA A C 1
ATOM 656 O O . ALA A 1 83 ? 1.536 -3.341 6.364 1.00 97.06 83 ALA A O 1
ATOM 657 N N . ILE A 1 84 ? 3.313 -4.714 6.332 1.00 95.69 84 ILE A N 1
ATOM 658 C CA . ILE A 1 84 ? 3.035 -5.347 5.043 1.00 95.69 84 ILE A CA 1
ATOM 659 C C . ILE A 1 84 ? 3.088 -6.863 5.192 1.00 95.69 84 ILE A C 1
ATOM 661 O O . ILE A 1 84 ? 3.952 -7.392 5.898 1.00 95.69 84 ILE A O 1
ATOM 665 N N . LEU A 1 85 ? 2.167 -7.536 4.511 1.00 93.00 85 LEU A N 1
ATOM 666 C CA . LEU A 1 85 ? 2.074 -8.981 4.419 1.00 93.00 85 LEU A CA 1
ATOM 667 C C . LEU A 1 85 ? 2.072 -9.391 2.942 1.00 93.00 85 LEU A C 1
ATOM 669 O O . LEU A 1 85 ? 1.167 -9.018 2.194 1.00 93.00 85 LEU A O 1
ATOM 673 N N . ASP A 1 86 ? 3.067 -10.180 2.547 1.00 88.56 86 ASP A N 1
ATOM 674 C CA . ASP A 1 86 ? 3.121 -10.836 1.243 1.00 88.56 86 ASP A CA 1
ATOM 675 C C . ASP A 1 86 ? 3.283 -12.346 1.427 1.00 88.56 86 ASP A C 1
ATOM 677 O O . ASP A 1 86 ? 4.237 -12.801 2.058 1.00 88.56 86 ASP A O 1
ATOM 681 N N . SER A 1 87 ? 2.343 -13.126 0.894 1.00 81.25 87 SER A N 1
ATOM 682 C CA . SER A 1 87 ? 2.368 -14.589 0.941 1.00 81.25 87 SER A CA 1
ATOM 683 C C . SER A 1 87 ? 3.056 -15.236 -0.264 1.00 81.25 87 SER A C 1
ATOM 685 O O . SER A 1 87 ? 3.222 -16.457 -0.276 1.00 81.25 87 SER A O 1
ATOM 687 N N . HIS A 1 88 ? 3.428 -14.468 -1.289 1.00 79.06 88 HIS A N 1
ATOM 688 C CA . HIS A 1 88 ? 4.039 -15.013 -2.497 1.00 79.06 88 HIS A CA 1
ATOM 689 C C . HIS A 1 88 ? 5.457 -15.529 -2.220 1.00 79.06 88 HIS A C 1
ATOM 691 O O . HIS A 1 88 ? 6.169 -15.059 -1.333 1.00 79.06 88 HIS A O 1
ATOM 697 N N . SER A 1 89 ? 5.902 -16.514 -3.007 1.00 68.62 89 SER A N 1
ATOM 698 C CA . SER A 1 89 ? 7.305 -16.926 -2.962 1.00 68.62 89 SER A CA 1
ATOM 699 C C . SER A 1 89 ? 8.164 -15.862 -3.634 1.00 68.62 89 SER A C 1
ATOM 701 O O . SER A 1 89 ? 8.082 -15.635 -4.842 1.00 68.62 89 SER A O 1
ATOM 703 N N . HIS A 1 90 ? 9.030 -15.232 -2.851 1.00 64.50 90 HIS A N 1
ATOM 704 C CA . HIS A 1 90 ? 10.013 -14.298 -3.370 1.00 64.50 90 HIS A CA 1
ATOM 705 C C . HIS A 1 90 ? 11.242 -15.090 -3.824 1.00 64.50 90 HIS A C 1
ATOM 707 O O . HIS A 1 90 ? 11.868 -15.788 -3.030 1.00 64.50 90 HIS A O 1
ATOM 713 N N . VAL A 1 91 ? 11.615 -14.973 -5.104 1.00 59.31 91 VAL A N 1
ATOM 714 C CA . VAL A 1 91 ? 12.739 -15.699 -5.736 1.00 59.31 91 VAL A CA 1
ATOM 715 C C . VAL A 1 91 ? 12.501 -17.211 -5.821 1.00 59.31 91 VAL A C 1
ATOM 717 O O . VAL A 1 91 ? 12.772 -17.905 -4.854 1.00 59.31 91 VAL A O 1
ATOM 720 N N . GLN A 1 92 ? 12.068 -17.719 -6.986 1.00 57.00 92 GLN A N 1
ATOM 721 C CA . GLN A 1 92 ? 12.052 -19.144 -7.404 1.00 57.00 92 GLN A CA 1
ATOM 722 C C . GLN A 1 92 ? 12.209 -20.184 -6.261 1.00 57.00 92 GLN A C 1
ATOM 724 O O . GLN A 1 92 ? 13.193 -20.924 -6.216 1.00 57.00 92 GLN A O 1
ATOM 729 N N . GLY A 1 93 ? 11.271 -20.212 -5.303 1.00 53.03 93 GLY A N 1
ATOM 730 C CA . GLY A 1 93 ? 11.229 -21.198 -4.215 1.00 53.03 93 GLY A CA 1
ATOM 731 C C . GLY A 1 93 ? 12.282 -21.070 -3.100 1.00 53.03 93 GLY A C 1
ATOM 732 O O . GLY A 1 93 ? 12.442 -22.012 -2.330 1.00 53.03 93 GLY A O 1
ATOM 733 N N . LYS A 1 94 ? 13.019 -19.956 -2.992 1.00 52.12 94 LYS A N 1
ATOM 734 C CA . LYS A 1 94 ? 14.119 -19.780 -2.019 1.00 52.12 94 LYS A CA 1
ATOM 735 C C . LYS A 1 94 ? 13.818 -18.831 -0.861 1.00 52.12 94 LYS A C 1
ATOM 737 O O . LYS A 1 94 ? 14.496 -18.928 0.160 1.00 52.12 94 LYS A O 1
ATOM 742 N N . LYS A 1 95 ? 12.845 -17.923 -0.981 1.00 60.94 95 LYS A N 1
ATOM 743 C CA . LYS A 1 95 ? 12.382 -17.097 0.145 1.00 60.94 95 LYS A CA 1
ATOM 744 C C . LYS A 1 95 ? 10.863 -17.207 0.285 1.00 60.94 95 LYS A C 1
ATOM 746 O O . LYS A 1 95 ? 10.132 -17.228 -0.708 1.00 60.94 95 LYS A O 1
ATOM 751 N N . GLY A 1 96 ? 10.427 -17.366 1.533 1.00 65.81 96 GLY A N 1
ATOM 752 C CA . GLY A 1 96 ? 9.018 -17.476 1.907 1.00 65.81 96 GLY A CA 1
ATOM 753 C C . GLY A 1 96 ? 8.322 -16.119 1.973 1.00 65.81 96 GLY A C 1
ATOM 754 O O . GLY A 1 96 ? 8.866 -15.118 1.507 1.00 65.81 96 GLY A O 1
ATOM 755 N N . ALA A 1 97 ? 7.136 -16.123 2.582 1.00 71.19 97 ALA A N 1
ATOM 756 C CA . ALA A 1 97 ? 6.329 -14.937 2.840 1.00 71.19 97 ALA A CA 1
ATOM 757 C C . ALA A 1 97 ? 7.143 -13.824 3.522 1.00 71.19 97 ALA A C 1
ATOM 759 O O . ALA A 1 97 ? 7.958 -14.095 4.412 1.00 71.19 97 ALA A O 1
ATOM 760 N N . VAL A 1 98 ? 6.910 -12.574 3.122 1.00 79.50 98 VAL A N 1
ATOM 761 C CA . VAL A 1 98 ? 7.530 -11.404 3.746 1.00 79.50 98 VAL A CA 1
ATOM 762 C C . VAL A 1 98 ? 6.519 -10.726 4.654 1.00 79.50 98 VAL A C 1
ATOM 764 O O . VAL A 1 98 ? 5.440 -10.320 4.228 1.00 79.50 98 VAL A O 1
ATOM 767 N N . ILE A 1 99 ? 6.911 -10.574 5.917 1.00 86.69 99 ILE A N 1
ATOM 768 C CA . ILE A 1 99 ? 6.199 -9.767 6.901 1.00 86.69 99 ILE A CA 1
ATOM 769 C C . ILE A 1 99 ? 7.179 -8.718 7.400 1.00 86.69 99 ILE A C 1
ATOM 771 O O . ILE A 1 99 ? 8.242 -9.058 7.921 1.00 86.69 99 ILE A O 1
ATOM 775 N N . ALA A 1 100 ? 6.843 -7.446 7.219 1.00 92.75 100 ALA A N 1
ATOM 776 C CA . ALA A 1 100 ? 7.663 -6.347 7.710 1.00 92.75 100 ALA A CA 1
ATOM 777 C C . ALA A 1 100 ? 6.786 -5.299 8.384 1.00 92.75 100 ALA A C 1
ATOM 779 O O . ALA A 1 100 ? 5.672 -5.035 7.938 1.00 92.75 100 ALA A O 1
ATOM 780 N N . ILE A 1 101 ? 7.305 -4.705 9.455 1.00 96.12 101 ILE A N 1
ATOM 781 C CA . ILE A 1 101 ? 6.625 -3.680 10.245 1.00 96.12 101 ILE A CA 1
ATOM 782 C C . ILE A 1 101 ? 7.578 -2.497 10.397 1.00 96.12 101 ILE A C 1
ATOM 784 O O . ILE A 1 101 ? 8.780 -2.670 10.603 1.00 96.12 101 ILE A O 1
ATOM 788 N N . SER A 1 102 ? 7.043 -1.291 10.277 1.00 97.88 102 SER A N 1
ATOM 789 C CA . SER A 1 102 ? 7.744 -0.040 10.530 1.00 97.88 102 SER A CA 1
ATOM 790 C C . SER A 1 102 ? 6.809 0.953 11.220 1.00 97.88 102 SER A C 1
ATOM 792 O O . SER A 1 102 ? 5.675 0.629 11.559 1.00 97.88 102 SER A O 1
ATOM 794 N N . HIS A 1 103 ? 7.290 2.174 11.417 1.00 97.75 103 HIS A N 1
ATOM 795 C CA . HIS A 1 103 ? 6.488 3.295 11.891 1.00 97.75 103 HIS A CA 1
ATOM 796 C C . HIS A 1 103 ? 6.160 4.221 10.714 1.00 97.75 103 HIS A C 1
ATOM 798 O O . HIS A 1 103 ? 7.008 4.426 9.842 1.00 97.75 103 HIS A O 1
ATOM 804 N N . ILE A 1 104 ? 4.970 4.823 10.698 1.00 97.19 104 ILE A N 1
ATOM 805 C CA . ILE A 1 104 ? 4.482 5.696 9.617 1.00 97.19 104 ILE A CA 1
ATOM 806 C C . ILE A 1 104 ? 5.414 6.890 9.355 1.00 97.19 104 ILE A C 1
ATOM 808 O O . ILE A 1 104 ? 5.609 7.299 8.216 1.00 97.19 104 ILE A O 1
ATOM 812 N N . ALA A 1 105 ? 6.113 7.377 10.384 1.00 97.44 105 ALA A N 1
ATOM 813 C CA . ALA A 1 105 ? 7.150 8.406 10.234 1.00 97.44 105 ALA A CA 1
ATOM 814 C C . ALA A 1 105 ? 8.289 8.008 9.264 1.00 97.44 105 ALA A C 1
ATOM 816 O O . ALA A 1 105 ? 8.952 8.876 8.702 1.00 97.44 105 ALA A O 1
ATOM 817 N N . ASN A 1 106 ? 8.502 6.707 9.039 1.00 97.75 106 ASN A N 1
ATOM 818 C CA . ASN A 1 106 ? 9.507 6.153 8.128 1.00 97.75 106 ASN A CA 1
ATOM 819 C C . ASN A 1 106 ? 8.901 5.663 6.800 1.00 97.75 106 ASN A C 1
ATOM 821 O O . ASN A 1 106 ? 9.534 4.882 6.085 1.00 97.75 106 ASN A O 1
ATOM 825 N N . LEU A 1 107 ? 7.682 6.094 6.448 1.00 97.31 107 LEU A N 1
ATOM 826 C CA . LEU A 1 107 ? 6.916 5.564 5.314 1.00 97.31 107 LEU A CA 1
ATOM 827 C C . LEU A 1 107 ? 7.699 5.556 3.992 1.00 97.31 107 LEU A C 1
ATOM 829 O O . LEU A 1 107 ? 7.601 4.601 3.224 1.00 97.31 107 LEU A O 1
ATOM 833 N N . ARG A 1 108 ? 8.518 6.580 3.720 1.00 97.06 108 ARG A N 1
ATOM 834 C CA . ARG A 1 108 ? 9.323 6.652 2.484 1.00 97.06 108 ARG A CA 1
ATOM 835 C C . ARG A 1 108 ? 10.392 5.559 2.423 1.00 97.06 108 ARG A C 1
ATOM 837 O O . ARG A 1 108 ? 10.544 4.896 1.395 1.00 97.06 108 ARG A O 1
ATOM 844 N N . GLN A 1 109 ? 11.129 5.370 3.515 1.00 96.75 109 GLN A N 1
ATOM 845 C CA . GLN A 1 109 ? 12.143 4.326 3.649 1.00 96.75 109 GLN A CA 1
ATOM 846 C C . GLN A 1 109 ? 11.486 2.947 3.607 1.00 96.75 109 GLN A C 1
ATOM 848 O O . GLN A 1 109 ? 11.977 2.056 2.916 1.00 96.75 109 GLN A O 1
ATOM 853 N N . PHE A 1 110 ? 10.339 2.796 4.270 1.00 96.31 110 PHE A N 1
ATOM 854 C CA . PHE A 1 110 ? 9.573 1.558 4.274 1.00 96.31 110 PHE A CA 1
ATOM 855 C C . PHE A 1 110 ? 9.068 1.186 2.873 1.00 96.31 110 PHE A C 1
ATOM 857 O O . PHE A 1 110 ? 9.304 0.073 2.416 1.00 96.31 110 PHE A O 1
ATOM 864 N N . CYS A 1 111 ? 8.491 2.128 2.120 1.00 96.31 111 CYS A N 1
ATOM 865 C CA . CYS A 1 111 ? 8.074 1.887 0.734 1.00 96.31 111 CYS A CA 1
ATOM 866 C C . CYS A 1 111 ? 9.257 1.564 -0.190 1.00 96.31 111 CYS A C 1
ATOM 868 O O . CYS A 1 111 ? 9.126 0.741 -1.095 1.00 96.31 111 CYS A O 1
ATOM 870 N N . SER A 1 112 ? 10.423 2.174 0.045 1.00 94.56 112 SER A N 1
ATOM 871 C CA . SER A 1 112 ? 11.648 1.838 -0.692 1.00 94.56 112 SER A CA 1
ATOM 872 C C . SER A 1 112 ? 12.094 0.404 -0.397 1.00 94.56 112 SER A C 1
ATOM 874 O O . SER A 1 112 ? 12.385 -0.345 -1.325 1.00 94.56 112 SER A O 1
ATOM 876 N N . PHE A 1 113 ? 12.074 -0.009 0.876 1.00 93.56 113 PHE A N 1
ATOM 877 C CA . PHE A 1 113 ? 12.333 -1.392 1.280 1.00 93.56 113 PHE A CA 1
ATOM 878 C C . PHE A 1 113 ? 11.356 -2.370 0.611 1.00 93.56 113 PHE A C 1
ATOM 880 O O . PHE A 1 113 ? 11.801 -3.380 0.061 1.00 93.56 113 PHE A O 1
ATOM 887 N N . ILE A 1 114 ? 10.057 -2.047 0.603 1.00 92.56 114 ILE A N 1
ATOM 888 C CA . ILE A 1 114 ? 9.008 -2.846 -0.044 1.00 92.56 114 ILE A CA 1
ATOM 889 C C . ILE A 1 114 ? 9.328 -3.035 -1.530 1.00 92.56 114 ILE A C 1
ATOM 891 O O . ILE A 1 114 ? 9.414 -4.163 -2.011 1.00 92.56 114 ILE A O 1
ATOM 895 N N . CYS A 1 115 ? 9.589 -1.943 -2.251 1.00 92.81 115 CYS A N 1
ATOM 896 C CA . CYS A 1 115 ? 9.909 -2.007 -3.676 1.00 92.81 115 CYS A CA 1
ATOM 897 C C . CYS A 1 115 ? 11.182 -2.821 -3.948 1.00 92.81 115 CYS A C 1
ATOM 899 O O . CYS A 1 115 ? 11.250 -3.541 -4.935 1.00 92.81 115 CYS A O 1
ATOM 901 N N . GLN A 1 116 ? 12.201 -2.723 -3.092 1.00 90.31 116 GLN A N 1
ATOM 902 C CA . GLN A 1 116 ? 13.473 -3.425 -3.294 1.00 90.31 116 GLN A CA 1
ATOM 903 C C . GLN A 1 116 ? 13.373 -4.927 -3.033 1.00 90.31 116 GLN A C 1
ATOM 905 O O . GLN A 1 116 ? 13.996 -5.711 -3.747 1.00 90.31 116 GLN A O 1
ATOM 910 N N . ASN A 1 117 ? 12.621 -5.328 -2.007 1.00 87.69 117 ASN A N 1
ATOM 911 C CA . ASN A 1 117 ? 12.628 -6.706 -1.518 1.00 87.69 117 ASN A CA 1
ATOM 912 C C . ASN A 1 117 ? 11.443 -7.526 -2.027 1.00 87.69 117 ASN A C 1
ATOM 914 O O . ASN A 1 117 ? 11.614 -8.711 -2.308 1.00 87.69 117 ASN A O 1
ATOM 918 N N . LEU A 1 118 ? 10.268 -6.907 -2.159 1.00 88.25 118 LEU A N 1
ATOM 919 C CA . LEU A 1 118 ? 9.050 -7.593 -2.589 1.00 88.25 118 LEU A CA 1
ATOM 920 C C . LEU A 1 118 ? 8.845 -7.439 -4.093 1.00 88.25 118 LEU A C 1
ATOM 922 O O . LEU A 1 118 ? 8.462 -8.404 -4.744 1.00 88.25 118 LEU A O 1
ATOM 926 N N . PHE A 1 119 ? 9.179 -6.270 -4.651 1.00 89.81 119 PHE A N 1
ATOM 927 C CA . PHE A 1 119 ? 8.892 -5.925 -6.046 1.00 89.81 119 PHE A CA 1
ATOM 928 C C . PHE A 1 119 ? 10.128 -5.499 -6.841 1.00 89.81 119 PHE A C 1
ATOM 930 O O . PHE A 1 119 ? 10.066 -4.552 -7.617 1.00 89.81 119 PHE A O 1
ATOM 937 N N . SER A 1 120 ? 11.265 -6.178 -6.662 1.00 88.69 120 SER A N 1
ATOM 938 C CA . SER A 1 120 ? 12.558 -5.778 -7.251 1.00 88.69 120 SER A CA 1
ATOM 939 C C . SER A 1 120 ? 12.532 -5.537 -8.773 1.00 88.69 120 SER A C 1
ATOM 941 O O . SER A 1 120 ? 13.345 -4.785 -9.311 1.00 88.69 120 SER A O 1
ATOM 943 N N . GLU A 1 121 ? 11.582 -6.154 -9.472 1.00 89.75 121 GLU A N 1
ATOM 944 C CA . GLU A 1 121 ? 11.300 -6.010 -10.895 1.00 89.75 121 GLU A CA 1
ATOM 945 C C . GLU A 1 121 ? 10.994 -4.562 -11.284 1.00 89.75 121 GLU A C 1
ATOM 947 O O . GLU A 1 121 ? 11.391 -4.143 -12.369 1.00 89.75 121 GLU A O 1
ATOM 952 N N . VAL A 1 122 ? 10.389 -3.766 -10.391 1.00 91.06 122 VAL A N 1
ATOM 953 C CA . VAL A 1 122 ? 10.091 -2.350 -10.664 1.00 91.06 122 VAL A CA 1
ATOM 954 C C . VAL A 1 122 ? 11.357 -1.540 -10.933 1.00 91.06 122 VAL A C 1
ATOM 956 O O . VAL A 1 122 ? 11.318 -0.596 -11.709 1.00 91.06 122 VAL A O 1
ATOM 959 N N . TYR A 1 123 ? 12.508 -1.925 -10.370 1.00 89.25 123 TYR A N 1
ATOM 960 C CA . TYR A 1 123 ? 13.788 -1.250 -10.628 1.00 89.25 123 TYR A CA 1
ATOM 961 C C . TYR A 1 123 ? 14.388 -1.574 -12.000 1.00 89.25 123 TYR A C 1
ATOM 963 O O . TYR A 1 123 ? 15.348 -0.926 -12.413 1.00 89.25 123 TYR A O 1
ATOM 971 N N . LYS A 1 124 ? 13.844 -2.571 -12.705 1.00 91.94 124 LYS A N 1
ATOM 972 C CA . LYS A 1 124 ? 14.254 -2.951 -14.065 1.00 91.94 124 LYS A CA 1
ATOM 973 C C . LYS A 1 124 ? 13.344 -2.348 -15.139 1.00 91.94 124 LYS A C 1
ATOM 975 O O . LYS A 1 124 ? 13.629 -2.505 -16.321 1.00 91.94 124 LYS A O 1
ATOM 980 N N . MET A 1 125 ? 12.253 -1.701 -14.734 1.00 91.31 125 MET A N 1
ATOM 981 C CA . MET A 1 125 ? 11.258 -1.108 -15.625 1.00 91.31 125 MET A CA 1
ATOM 982 C C . MET A 1 125 ? 11.594 0.351 -15.929 1.00 91.31 125 MET A C 1
ATOM 984 O O . MET A 1 125 ? 12.159 1.060 -15.093 1.00 91.31 125 MET A O 1
ATOM 988 N N . ALA A 1 126 ? 11.207 0.820 -17.112 1.00 92.38 126 ALA A N 1
ATOM 989 C CA . ALA A 1 126 ? 11.197 2.250 -17.393 1.00 92.38 126 ALA A CA 1
ATOM 990 C C . ALA A 1 126 ? 10.025 2.931 -16.647 1.00 92.38 126 ALA A C 1
ATOM 992 O O . ALA A 1 126 ? 8.997 2.282 -16.426 1.00 92.38 126 ALA A O 1
ATOM 993 N N . PRO A 1 127 ? 10.128 4.211 -16.237 1.00 89.69 127 PRO A N 1
ATOM 994 C CA . PRO A 1 127 ? 9.078 4.896 -15.472 1.00 89.69 127 PRO A CA 1
ATOM 995 C C . PRO A 1 127 ? 7.672 4.819 -16.085 1.00 89.69 127 PRO A C 1
ATOM 997 O O . PRO A 1 127 ? 6.691 4.716 -15.358 1.00 89.69 127 PRO A O 1
ATOM 1000 N N . GLU A 1 128 ? 7.566 4.839 -17.410 1.00 90.69 128 GLU A N 1
ATOM 1001 C CA . GLU A 1 128 ? 6.321 4.737 -18.176 1.00 90.69 128 GLU A CA 1
ATOM 1002 C C . GLU A 1 128 ? 5.676 3.341 -18.136 1.00 90.69 128 GLU A C 1
ATOM 1004 O O . GLU A 1 128 ? 4.468 3.203 -18.344 1.00 90.69 128 GLU A O 1
ATOM 1009 N N . GLN A 1 129 ? 6.474 2.311 -17.846 1.00 90.25 129 GLN A N 1
ATOM 1010 C CA . GLN A 1 129 ? 6.024 0.928 -17.680 1.00 90.25 129 GLN A CA 1
ATOM 1011 C C . GLN A 1 129 ? 5.603 0.633 -16.238 1.00 90.25 129 GLN A C 1
ATOM 1013 O O . GLN A 1 129 ? 4.881 -0.332 -15.998 1.00 90.25 129 GLN A O 1
ATOM 1018 N N . MET A 1 130 ? 6.044 1.451 -15.279 1.00 93.75 130 MET A N 1
ATOM 1019 C CA . MET A 1 130 ? 5.699 1.276 -13.874 1.00 93.75 130 MET A CA 1
ATOM 1020 C C . MET A 1 130 ? 4.227 1.623 -13.642 1.00 93.75 130 MET A C 1
ATOM 1022 O O . MET A 1 130 ? 3.775 2.741 -13.908 1.00 93.75 130 MET A O 1
ATOM 1026 N N . LEU A 1 131 ? 3.498 0.641 -13.123 1.00 94.06 131 LEU A N 1
ATOM 1027 C CA . LEU A 1 131 ? 2.088 0.716 -12.777 1.00 94.06 131 LEU A CA 1
ATOM 1028 C C . LEU A 1 131 ? 1.883 0.000 -11.444 1.00 94.06 131 LEU A C 1
ATOM 1030 O O . LEU A 1 131 ? 2.445 -1.075 -11.219 1.00 94.06 131 LEU A O 1
ATOM 1034 N N . PHE A 1 132 ? 1.065 0.588 -10.582 1.00 95.44 132 PHE A N 1
ATOM 1035 C CA . PHE A 1 132 ? 0.546 -0.095 -9.408 1.00 95.44 132 PHE A CA 1
ATOM 1036 C C . PHE A 1 132 ? -0.909 0.276 -9.168 1.00 95.44 132 PHE A C 1
ATOM 1038 O O . PHE A 1 132 ? -1.359 1.357 -9.551 1.00 95.44 132 PHE A O 1
ATOM 1045 N N . GLU A 1 133 ? -1.625 -0.616 -8.503 1.00 96.00 133 GLU A N 1
ATOM 1046 C CA . GLU A 1 133 ? -2.971 -0.362 -8.006 1.00 96.00 133 GLU A CA 1
ATOM 1047 C C . GLU A 1 133 ? -2.949 -0.374 -6.488 1.00 96.00 133 GLU A C 1
ATOM 1049 O O . GLU A 1 133 ? -2.316 -1.239 -5.887 1.00 96.00 133 GLU A O 1
ATOM 1054 N N . ILE A 1 134 ? -3.631 0.577 -5.864 1.00 96.56 134 ILE A N 1
ATOM 1055 C CA . ILE A 1 134 ? -3.809 0.612 -4.419 1.00 96.56 134 ILE A CA 1
ATOM 1056 C C . ILE A 1 134 ? -5.262 0.930 -4.098 1.00 96.56 134 ILE A C 1
ATOM 1058 O O . ILE A 1 134 ? -5.847 1.848 -4.673 1.00 96.56 134 ILE A O 1
ATOM 1062 N N . SER A 1 135 ? -5.831 0.165 -3.177 1.00 95.50 135 SER A N 1
ATOM 1063 C CA . SER A 1 135 ? -7.193 0.352 -2.695 1.00 95.50 135 SER A CA 1
ATOM 1064 C C . SER A 1 135 ? -7.203 0.402 -1.179 1.00 95.50 135 SER A C 1
ATOM 1066 O O . SER A 1 135 ? -6.633 -0.478 -0.536 1.00 95.50 135 SER A O 1
ATOM 1068 N N . CYS A 1 136 ? -7.835 1.424 -0.610 1.00 95.12 136 CYS A N 1
ATOM 1069 C CA . CYS A 1 136 ? -8.182 1.466 0.802 1.00 95.12 136 CYS A CA 1
ATOM 1070 C C . CYS A 1 136 ? -9.497 0.713 0.993 1.00 95.12 136 CYS A C 1
ATOM 1072 O O . CYS A 1 136 ? -10.508 1.081 0.395 1.00 95.12 136 CYS A O 1
ATOM 1074 N N . ILE A 1 137 ? -9.500 -0.308 1.845 1.00 93.19 137 ILE A N 1
ATOM 1075 C CA . ILE A 1 137 ? -10.648 -1.200 2.015 1.00 93.19 137 ILE A CA 1
ATOM 1076 C C . ILE A 1 137 ? -11.108 -1.273 3.467 1.00 93.19 137 ILE A C 1
ATOM 1078 O O . ILE A 1 137 ? -10.338 -1.054 4.405 1.00 93.19 137 ILE A O 1
ATOM 1082 N N . GLN A 1 138 ? -12.370 -1.642 3.650 1.00 89.94 138 GLN A N 1
ATOM 1083 C CA . GLN A 1 138 ? -12.957 -1.912 4.952 1.00 89.94 138 GLN A CA 1
ATOM 1084 C C . GLN A 1 138 ? -13.803 -3.177 4.893 1.00 89.94 138 GLN A C 1
ATOM 1086 O O . GLN A 1 138 ? -14.651 -3.336 4.020 1.00 89.94 138 GLN A O 1
ATOM 1091 N N . TYR A 1 139 ? -13.590 -4.078 5.848 1.00 85.62 139 TYR A N 1
ATOM 1092 C CA . TYR A 1 139 ? -14.494 -5.201 6.056 1.00 85.62 139 TYR A CA 1
ATOM 1093 C C . TYR A 1 139 ? -15.785 -4.691 6.703 1.00 85.62 139 TYR A C 1
ATOM 1095 O O . TYR A 1 139 ? -15.751 -4.115 7.793 1.00 85.62 139 TYR A O 1
ATOM 1103 N N . CYS A 1 140 ? -16.916 -4.902 6.036 1.00 79.00 140 CYS A N 1
ATOM 1104 C CA . CYS A 1 140 ? -18.222 -4.395 6.456 1.00 79.00 140 CYS A CA 1
ATOM 1105 C C . CYS A 1 140 ? -19.066 -5.428 7.213 1.00 79.00 140 CYS A C 1
ATOM 1107 O O . CYS A 1 140 ? -20.196 -5.130 7.595 1.00 79.00 140 CYS A O 1
ATOM 1109 N N . GLY A 1 141 ? -18.509 -6.610 7.489 1.00 70.69 141 GLY A N 1
ATOM 1110 C CA . GLY A 1 141 ? -19.255 -7.727 8.062 1.00 70.69 141 GLY A CA 1
ATOM 1111 C C . GLY A 1 141 ? -19.885 -8.612 6.985 1.00 70.69 141 GLY A C 1
ATOM 1112 O O . GLY A 1 141 ? -19.815 -8.288 5.800 1.00 70.69 141 GLY A O 1
ATOM 1113 N N . PRO A 1 142 ? -20.477 -9.751 7.376 1.00 67.25 142 PRO A N 1
ATOM 1114 C CA . PRO A 1 142 ? -21.202 -10.593 6.434 1.00 67.25 142 PRO A CA 1
ATOM 1115 C C . PRO A 1 142 ? -22.379 -9.811 5.831 1.00 67.25 142 PRO A C 1
ATOM 1117 O O . PRO A 1 142 ? -23.023 -9.024 6.534 1.00 67.25 142 PRO A O 1
ATOM 1120 N N . GLU A 1 143 ? -22.694 -10.046 4.550 1.00 58.53 143 GLU A N 1
ATOM 1121 C CA . GLU A 1 143 ? -24.003 -9.660 4.012 1.00 58.53 143 GLU A CA 1
ATOM 1122 C C . GLU A 1 143 ? -25.070 -10.195 4.966 1.00 58.53 143 GLU A C 1
ATOM 1124 O O . GLU A 1 143 ? -24.961 -11.341 5.399 1.00 58.53 143 GLU A O 1
ATOM 1129 N N . LYS A 1 144 ? -26.046 -9.357 5.344 1.00 45.94 144 LYS A N 1
ATOM 1130 C CA . LYS A 1 144 ? -27.077 -9.675 6.342 1.00 45.94 144 LYS A CA 1
ATOM 1131 C C . LYS A 1 144 ? -27.585 -11.113 6.175 1.00 45.94 144 LYS A C 1
ATOM 1133 O O . LYS A 1 144 ? -28.496 -11.365 5.387 1.00 45.94 144 LYS A O 1
ATOM 1138 N N . SER A 1 145 ? -27.064 -12.040 6.976 1.00 41.78 145 SER A 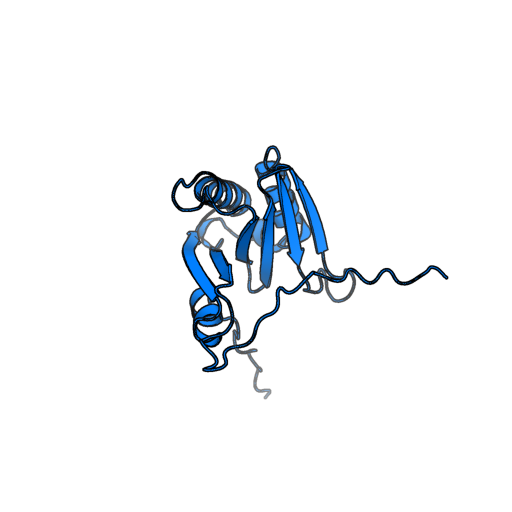N 1
ATOM 1139 C CA . SER A 1 145 ? -27.829 -13.213 7.351 1.00 41.78 145 SER A CA 1
ATOM 1140 C C . SER A 1 145 ? -29.037 -12.665 8.102 1.00 41.78 145 SER A C 1
ATOM 1142 O O . SER A 1 145 ? -28.909 -11.825 8.996 1.00 41.78 145 SER A O 1
ATOM 1144 N N . ASN A 1 146 ? -30.236 -13.071 7.700 1.00 42.28 146 ASN A N 1
ATOM 1145 C CA . ASN A 1 146 ? -31.463 -12.797 8.445 1.00 42.28 146 ASN A CA 1
ATOM 1146 C C . ASN A 1 146 ? -31.475 -13.605 9.752 1.00 42.28 146 ASN A C 1
ATOM 1148 O O . ASN A 1 146 ? -32.398 -14.372 10.000 1.00 42.28 146 ASN A O 1
ATOM 1152 N N . GLU A 1 147 ? -30.448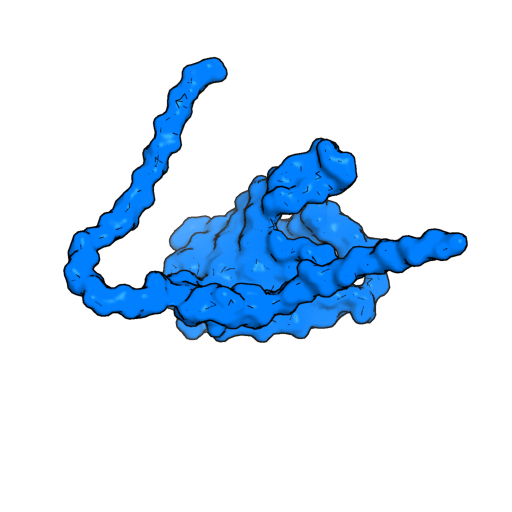 -13.464 10.581 1.00 41.06 147 GLU A N 1
ATOM 1153 C CA . GLU A 1 147 ? -30.333 -14.165 11.846 1.00 41.06 147 GLU A CA 1
ATOM 1154 C C . GLU A 1 147 ? -29.904 -13.168 12.917 1.00 41.06 147 GLU A C 1
ATOM 1156 O O . GLU A 1 147 ? -28.787 -12.655 12.962 1.00 41.06 147 GLU A O 1
ATOM 1161 N N . VAL A 1 148 ? -30.875 -12.858 13.772 1.00 47.22 148 VAL A N 1
ATOM 1162 C CA . VAL A 1 148 ? -30.636 -12.330 15.106 1.00 47.22 148 VAL A CA 1
ATOM 1163 C C . VAL A 1 148 ? -29.788 -13.367 15.828 1.00 47.22 148 VAL A C 1
ATOM 1165 O O . VAL A 1 148 ? -30.328 -14.398 16.198 1.00 47.22 148 VAL A O 1
ATOM 1168 N N . GLU A 1 149 ? -28.507 -13.098 16.071 1.00 40.91 149 GLU A N 1
ATOM 1169 C CA . GLU A 1 149 ? -27.865 -13.599 17.283 1.00 40.91 149 GLU A CA 1
ATOM 1170 C C . GLU A 1 149 ? -26.586 -12.837 17.647 1.00 40.91 149 GLU A C 1
ATOM 1172 O O . GLU A 1 149 ? -25.608 -12.721 16.913 1.00 40.91 149 GLU A O 1
ATOM 1177 N N . THR A 1 150 ? -26.651 -12.298 18.858 1.00 42.66 150 THR A N 1
ATOM 1178 C CA . THR A 1 150 ? -25.560 -11.961 19.762 1.00 42.66 150 THR A CA 1
ATOM 1179 C C . THR A 1 150 ? -24.347 -12.883 19.621 1.00 42.66 150 THR A C 1
ATOM 1181 O O . THR A 1 150 ? -24.456 -14.073 19.897 1.00 42.66 150 THR A O 1
ATOM 1184 N N . ASN A 1 151 ? -23.172 -12.331 19.311 1.00 35.69 151 ASN A N 1
ATOM 1185 C CA . ASN A 1 151 ? -22.002 -12.355 20.199 1.00 35.69 151 ASN A CA 1
ATOM 1186 C C . ASN A 1 151 ? -20.751 -11.812 19.497 1.00 35.69 151 ASN A C 1
ATOM 1188 O O . ASN A 1 151 ? -20.343 -12.233 18.420 1.00 35.69 151 ASN A O 1
ATOM 1192 N N . THR A 1 152 ? -20.124 -10.869 20.185 1.00 39.91 152 THR A N 1
ATOM 1193 C CA . THR A 1 152 ? -18.811 -10.283 19.941 1.00 39.91 152 THR A CA 1
ATOM 1194 C C . THR A 1 152 ? -17.746 -11.356 19.699 1.00 39.91 152 THR A C 1
ATOM 1196 O O . THR A 1 152 ? -17.476 -12.185 20.571 1.00 39.91 152 THR A O 1
ATOM 1199 N N . VAL A 1 153 ? -17.062 -11.300 18.555 1.00 39.19 153 VAL A N 1
ATOM 1200 C CA . VAL A 1 153 ? -15.848 -12.095 18.330 1.00 39.19 153 VAL A CA 1
ATOM 1201 C C . VAL A 1 153 ? -14.708 -11.470 19.136 1.00 39.19 153 VAL A C 1
ATOM 1203 O O . VAL A 1 153 ? -14.116 -10.469 18.740 1.00 39.19 153 VAL A O 1
ATOM 1206 N N . LYS A 1 154 ? -14.388 -12.061 20.293 1.00 39.69 154 LYS A N 1
ATOM 1207 C CA . LYS A 1 154 ? -13.090 -11.856 20.947 1.00 39.69 154 LYS A CA 1
ATOM 1208 C C . LYS A 1 154 ? -12.045 -12.644 20.161 1.00 39.69 154 LYS A C 1
ATOM 1210 O O . LYS A 1 154 ? -12.121 -13.870 20.115 1.00 39.69 154 LYS A O 1
ATOM 1215 N N . ALA A 1 155 ? -11.067 -11.955 19.579 1.00 33.47 155 ALA A N 1
ATOM 1216 C CA . ALA A 1 155 ? -9.894 -12.594 18.995 1.00 33.47 155 ALA A CA 1
ATOM 1217 C C . ALA A 1 155 ? -9.195 -13.453 20.065 1.00 33.47 155 ALA A C 1
ATOM 1219 O O . ALA A 1 155 ? -8.623 -12.938 21.025 1.00 33.47 155 ALA A O 1
ATOM 1220 N N . HIS A 1 156 ? -9.289 -14.774 19.929 1.00 33.88 156 HIS A N 1
ATOM 1221 C CA . HIS A 1 156 ? -8.571 -15.722 20.771 1.00 33.88 156 HIS A CA 1
ATOM 1222 C C . HIS A 1 156 ? -7.205 -15.980 20.130 1.00 33.88 156 HIS A C 1
ATOM 1224 O O . HIS A 1 156 ? -7.080 -16.776 19.200 1.00 33.88 156 HIS A O 1
ATOM 1230 N N . VAL A 1 157 ? -6.173 -15.294 20.620 1.00 37.59 157 VAL A N 1
ATOM 1231 C CA . VAL A 1 157 ? -4.779 -15.640 20.324 1.00 37.59 157 VAL A CA 1
ATOM 1232 C C . VAL A 1 157 ? -4.480 -16.955 21.043 1.00 37.59 157 VAL A C 1
ATOM 1234 O O . VAL A 1 157 ? -4.324 -16.983 22.261 1.00 37.59 157 VAL A O 1
ATOM 1237 N N . ARG A 1 158 ? -4.432 -18.067 20.304 1.00 30.28 158 ARG A N 1
ATOM 1238 C CA . ARG A 1 158 ? -3.846 -19.311 20.816 1.00 30.28 158 ARG A CA 1
ATOM 1239 C C . ARG A 1 158 ? -2.329 -19.194 20.721 1.00 30.28 158 ARG A C 1
ATOM 1241 O O . ARG A 1 158 ? -1.770 -19.293 19.635 1.00 30.28 158 ARG A O 1
ATOM 1248 N N . SER A 1 159 ? -1.670 -19.016 21.860 1.00 43.25 159 SER A N 1
ATOM 1249 C CA . SER A 1 159 ? -0.276 -19.420 22.010 1.00 43.25 159 SER A CA 1
ATOM 1250 C C . SER A 1 159 ? -0.211 -20.948 21.932 1.00 43.25 159 SER A C 1
ATOM 1252 O O . SER A 1 159 ? -0.964 -21.642 22.617 1.00 43.25 159 SER A O 1
ATOM 1254 N N . GLN A 1 160 ? 0.670 -21.487 21.090 1.00 37.69 160 GLN A N 1
ATOM 1255 C CA . GLN A 1 160 ? 1.128 -22.866 21.249 1.00 37.69 160 GLN A CA 1
ATOM 1256 C C . GLN A 1 160 ? 2.535 -22.879 21.854 1.00 37.69 160 GLN A C 1
ATOM 1258 O O . GLN A 1 160 ? 3.301 -21.942 21.615 1.00 37.69 160 GLN A O 1
ATOM 1263 N N . PRO A 1 161 ? 2.861 -23.895 22.674 1.00 39.66 161 PRO A N 1
ATOM 1264 C CA . PRO A 1 161 ? 4.090 -23.938 23.445 1.00 39.66 161 PRO A CA 1
ATOM 1265 C C . PRO A 1 161 ? 5.272 -24.422 22.600 1.00 39.66 161 PRO A C 1
ATOM 1267 O O . PRO A 1 161 ? 5.117 -25.125 21.605 1.00 39.66 161 PRO A O 1
ATOM 1270 N N . SER A 1 162 ? 6.451 -24.042 23.074 1.00 41.94 162 SER A N 1
ATOM 1271 C CA . SER A 1 162 ? 7.786 -24.449 22.645 1.0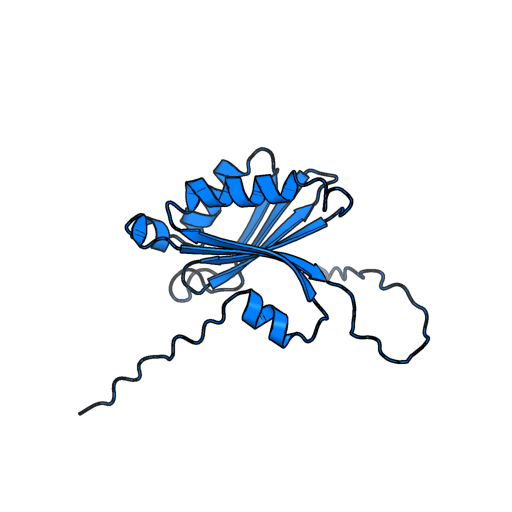0 41.94 162 SER A CA 1
ATOM 1272 C C . SER A 1 162 ? 7.997 -25.965 22.567 1.00 41.94 162 SER A C 1
ATOM 1274 O O . SER A 1 162 ? 7.602 -26.688 23.484 1.00 41.94 162 SER A O 1
ATOM 1276 N N . PHE A 1 163 ? 8.747 -26.382 21.545 1.00 39.81 163 PHE A N 1
ATOM 1277 C CA . PHE A 1 163 ? 9.696 -27.494 21.608 1.00 39.81 163 PHE A CA 1
ATOM 1278 C C . PHE A 1 163 ? 11.091 -26.956 21.296 1.00 39.81 163 PHE A C 1
ATOM 1280 O O . PHE A 1 163 ? 11.184 -26.104 20.381 1.00 39.81 163 PHE A O 1
#

pLDDT: mean 79.81, std 21.08, range [30.28, 98.19]

Foldseek 3Di:
DDDPPPPPLPFDAPVRVVVVVPPQKDWPDKDKDAFQQLVVVLVVVVCVCPDPVCVPPQKWWKWKDWPRFTKIWIAGNPQQKIWIWGQDDFPPNDRGIDIDMDGNVCSSVVSVVCCVRVVVVSVVDDRRPGIMMMTTMDRPHDDDDVDDDDDDDDPDPDDDDDD

Radius of gyration: 18.35 Å; chains: 1; bounding box: 46×41×57 Å